Protein AF-Q9SSE6-F1 (afdb_monomer_lite)

Sequence (155 aa):
MNELLDLITRGSSTLPTIIAPFFVAASKLKFNNRSLEANNRKASLHYVQVATETETSRLFASRIEKPPLSMQIHYEPLSCLLHLARVKRLPTAILIGQRSNSLTHKALDEELQVIHETGELVASWTGLSFSRDRIKWSASKTSKEEESPWRALYG

InterPro domains:
  IPR057216 Domain of unknown function DUF7894 [PF25428] (1-155)
  IPR057216 Domain of unknown function DUF7894 [PTHR37221] (1-155)

Structure (mmCIF, N/CA/C/O backbone):
data_AF-Q9SSE6-F1
#
_entry.id   AF-Q9SSE6-F1
#
loop_
_atom_site.group_PDB
_atom_site.id
_atom_site.type_symbol
_atom_site.label_atom_id
_atom_site.label_alt_id
_atom_site.label_comp_id
_atom_site.label_asym_id
_atom_site.label_entity_id
_atom_site.label_seq_id
_atom_site.pdbx_PDB_ins_code
_atom_site.Cartn_x
_atom_site.Cartn_y
_atom_site.Cartn_z
_atom_site.occupancy
_atom_site.B_iso_or_equiv
_atom_site.auth_seq_id
_atom_site.auth_comp_id
_atom_site.auth_asym_id
_atom_site.auth_atom_id
_atom_site.pdbx_PDB_model_num
ATOM 1 N N . MET A 1 1 ? -11.039 -26.524 15.777 1.00 44.34 1 MET A N 1
ATOM 2 C CA . MET A 1 1 ? -11.225 -25.486 14.743 1.00 44.34 1 MET A CA 1
ATOM 3 C C . MET A 1 1 ? -11.178 -24.134 15.449 1.00 44.34 1 MET A C 1
ATOM 5 O O . MET A 1 1 ? -12.160 -23.712 16.028 1.00 44.34 1 MET A O 1
ATOM 9 N N . ASN A 1 2 ? -9.956 -23.603 15.515 1.00 47.62 2 ASN A N 1
ATOM 10 C CA . ASN A 1 2 ? -9.430 -22.302 15.948 1.00 47.62 2 ASN A CA 1
ATOM 11 C C . ASN A 1 2 ? -10.357 -21.301 16.666 1.00 47.62 2 ASN A C 1
ATOM 13 O O . ASN A 1 2 ? -11.028 -20.499 16.023 1.00 47.62 2 ASN A O 1
ATOM 17 N N . GLU A 1 3 ? -10.200 -21.200 17.986 1.00 55.59 3 GLU A N 1
ATOM 18 C CA . GLU A 1 3 ? -10.603 -20.037 18.802 1.00 55.59 3 GLU A CA 1
ATOM 19 C C . GLU A 1 3 ? -10.076 -18.709 18.226 1.00 55.59 3 GLU A C 1
ATOM 21 O O . GLU A 1 3 ? -10.701 -17.665 18.359 1.00 55.59 3 GLU A O 1
ATOM 26 N N . LEU A 1 4 ? -8.949 -18.766 17.509 1.00 57.28 4 LEU A N 1
ATOM 27 C CA . LEU A 1 4 ? -8.345 -17.646 16.790 1.00 57.28 4 LEU A CA 1
ATOM 28 C C . LEU A 1 4 ? -9.184 -17.205 15.573 1.00 57.28 4 LEU A C 1
ATOM 30 O O . LEU A 1 4 ? -9.334 -16.011 15.339 1.00 57.28 4 LEU A O 1
ATOM 34 N N . LEU A 1 5 ? -9.780 -18.150 14.829 1.00 56.03 5 LEU A N 1
ATOM 35 C CA . LEU A 1 5 ? -10.736 -17.823 13.760 1.00 56.03 5 LEU A CA 1
ATOM 36 C C . LEU A 1 5 ? -12.014 -17.234 14.356 1.00 56.03 5 LEU A C 1
ATOM 38 O O . LEU A 1 5 ? -12.519 -16.247 13.835 1.00 56.03 5 LEU A O 1
ATOM 42 N N . ASP A 1 6 ? -12.480 -17.800 15.468 1.00 60.12 6 ASP A N 1
ATOM 43 C CA . ASP A 1 6 ? -13.687 -17.356 16.162 1.00 60.12 6 ASP A CA 1
ATOM 44 C C . ASP A 1 6 ? -13.527 -15.931 16.732 1.00 60.12 6 ASP A C 1
ATOM 46 O O . ASP A 1 6 ? -14.416 -15.090 16.596 1.00 60.12 6 ASP A O 1
ATOM 50 N N . LEU A 1 7 ? -12.345 -15.607 17.268 1.00 59.06 7 LEU A N 1
ATOM 51 C CA . LEU A 1 7 ? -11.977 -14.267 17.732 1.00 59.06 7 LEU A CA 1
ATOM 52 C C . LEU A 1 7 ? -11.930 -13.244 16.584 1.00 59.06 7 LEU A C 1
ATOM 54 O O . LEU A 1 7 ? -12.407 -12.122 16.752 1.00 59.06 7 LEU A O 1
ATOM 58 N N . ILE A 1 8 ? -11.415 -13.635 15.411 1.00 58.47 8 ILE A N 1
ATOM 59 C CA . ILE A 1 8 ? -11.419 -12.792 14.202 1.00 58.47 8 ILE A CA 1
ATOM 60 C C . ILE A 1 8 ? -12.853 -12.568 13.698 1.00 58.47 8 ILE A C 1
ATOM 62 O O . ILE A 1 8 ? -13.172 -11.477 13.232 1.00 58.47 8 ILE A O 1
ATOM 66 N N . THR A 1 9 ? -13.739 -13.561 13.813 1.00 58.44 9 THR A N 1
ATOM 67 C CA . THR A 1 9 ? -15.129 -13.453 13.338 1.00 58.44 9 THR A CA 1
ATOM 68 C C . THR A 1 9 ? -16.088 -12.773 14.316 1.00 58.44 9 THR A C 1
ATOM 70 O O . THR A 1 9 ? -17.111 -12.251 13.881 1.00 58.44 9 THR A O 1
ATOM 73 N N . ARG A 1 10 ? -15.793 -12.753 15.624 1.00 53.19 10 ARG A N 1
ATOM 74 C CA . ARG A 1 10 ? -16.665 -12.151 16.655 1.00 53.19 10 ARG A CA 1
ATOM 75 C C . ARG A 1 10 ? -16.446 -10.644 16.855 1.00 53.19 10 ARG A C 1
ATOM 77 O O . ARG A 1 10 ? -17.300 -9.977 17.437 1.00 53.19 10 ARG A O 1
ATOM 84 N N . GLY A 1 11 ? -15.333 -10.090 16.374 1.00 52.22 11 GLY A N 1
ATOM 85 C CA . GLY A 1 11 ? -14.977 -8.676 16.523 1.00 52.22 11 GLY A CA 1
ATOM 86 C C . GLY A 1 11 ? -15.625 -7.757 15.481 1.00 52.22 11 GLY A C 1
ATOM 87 O O . GLY A 1 11 ? -14.976 -7.360 14.521 1.00 52.22 11 GLY A O 1
ATOM 88 N N . SER A 1 12 ? -16.874 -7.349 15.722 1.00 52.19 12 SER A N 1
ATOM 89 C CA . SER A 1 12 ? -17.667 -6.381 14.936 1.00 52.19 12 SER A CA 1
ATOM 90 C C . SER A 1 12 ? -18.180 -6.868 13.569 1.00 52.19 12 SER A C 1
ATOM 92 O O . SER A 1 12 ? -17.455 -7.386 12.729 1.00 52.19 12 SER A O 1
ATOM 94 N N . SER A 1 13 ? -19.470 -6.625 13.320 1.00 52.44 13 SER A N 1
ATOM 95 C CA . SER A 1 13 ? -20.194 -6.926 12.072 1.00 52.44 13 SER A CA 1
ATOM 96 C C . SER A 1 13 ? -19.712 -6.118 10.848 1.00 52.44 13 SER A C 1
ATOM 98 O O . SER A 1 13 ? -20.322 -6.186 9.778 1.00 52.44 13 SER A O 1
ATOM 100 N N . THR A 1 14 ? -18.658 -5.314 10.986 1.00 65.88 14 THR A N 1
ATOM 101 C CA . THR A 1 14 ? -18.133 -4.442 9.935 1.00 65.88 14 THR A CA 1
ATOM 102 C C . THR A 1 14 ? -16.859 -5.038 9.355 1.00 65.88 14 THR A C 1
ATOM 104 O O . THR A 1 14 ? -15.872 -5.206 10.065 1.00 65.88 14 THR A O 1
ATOM 107 N N . LEU A 1 15 ? -16.877 -5.343 8.053 1.00 69.31 15 LEU A N 1
ATOM 108 C CA . LEU A 1 15 ? -15.696 -5.804 7.320 1.00 69.31 15 LEU A CA 1
ATOM 109 C C . LEU A 1 15 ? -14.520 -4.834 7.554 1.00 69.31 15 LEU A C 1
ATOM 111 O O . LEU A 1 15 ? -14.686 -3.631 7.320 1.00 69.31 15 LEU A O 1
ATOM 115 N N . PRO A 1 16 ? -13.343 -5.320 7.990 1.00 76.12 16 PRO A N 1
ATOM 116 C CA . PRO A 1 16 ? -12.190 -4.457 8.205 1.00 76.12 16 PRO A CA 1
ATOM 117 C C . PRO A 1 16 ? -11.758 -3.813 6.883 1.00 76.12 16 PRO A C 1
ATOM 119 O O . PRO A 1 16 ? -11.804 -4.444 5.825 1.00 76.12 16 PRO A O 1
ATOM 122 N N . THR A 1 17 ? -11.328 -2.548 6.939 1.00 81.88 17 THR A N 1
ATOM 123 C CA . THR A 1 17 ? -10.748 -1.882 5.765 1.00 81.88 17 THR A CA 1
ATOM 124 C C . THR A 1 17 ? -9.293 -2.296 5.610 1.00 81.88 17 THR A C 1
ATOM 126 O O . THR A 1 17 ? -8.487 -2.090 6.514 1.00 81.88 17 THR A O 1
ATOM 129 N N . ILE A 1 18 ? -8.942 -2.838 4.450 1.00 86.25 18 ILE A N 1
ATOM 130 C CA . ILE A 1 18 ? -7.559 -3.146 4.097 1.00 86.25 18 ILE A CA 1
ATOM 131 C C . ILE A 1 18 ? -6.865 -1.846 3.696 1.00 86.25 18 ILE A C 1
ATOM 133 O O . ILE A 1 18 ? -7.313 -1.168 2.774 1.00 86.25 18 ILE A O 1
ATOM 137 N N . ILE A 1 19 ? -5.759 -1.514 4.359 1.00 85.94 19 ILE A N 1
ATOM 138 C CA . ILE A 1 19 ? -4.873 -0.412 3.970 1.00 85.94 19 ILE A CA 1
ATOM 139 C C . ILE A 1 19 ? -3.616 -1.033 3.366 1.00 85.94 19 ILE A C 1
ATOM 141 O O . ILE A 1 19 ? -2.889 -1.742 4.058 1.00 85.94 19 ILE A O 1
ATOM 145 N N . ALA A 1 20 ? -3.369 -0.792 2.080 1.00 88.31 20 ALA A N 1
ATOM 146 C CA . ALA A 1 20 ? -2.278 -1.429 1.349 1.00 88.31 20 ALA A CA 1
ATOM 147 C C . ALA A 1 20 ? -1.371 -0.385 0.674 1.00 88.31 20 ALA A C 1
ATOM 149 O O . ALA A 1 20 ? -1.715 0.128 -0.397 1.00 88.31 20 ALA A O 1
ATOM 150 N N . PRO A 1 21 ? -0.224 -0.043 1.287 1.00 89.62 21 PRO A N 1
ATOM 151 C CA . PRO A 1 21 ? 0.784 0.787 0.651 1.00 89.62 21 PRO A CA 1
ATOM 152 C C . PRO A 1 21 ? 1.603 -0.017 -0.361 1.00 89.62 21 PRO A C 1
ATOM 154 O O . PRO A 1 21 ? 2.097 -1.104 -0.073 1.00 89.62 21 PRO A O 1
ATOM 157 N N . PHE A 1 22 ? 1.767 0.548 -1.551 1.00 89.00 22 PHE A N 1
ATOM 158 C CA . PHE A 1 22 ? 2.575 0.019 -2.636 1.00 89.00 22 PHE A CA 1
ATOM 159 C C . PHE A 1 22 ? 3.576 1.063 -3.087 1.00 89.00 22 PHE A C 1
ATOM 161 O O . PHE A 1 22 ? 3.225 2.217 -3.329 1.00 89.00 22 PHE A O 1
ATOM 168 N N . PHE A 1 23 ? 4.812 0.619 -3.273 1.00 87.31 23 PHE A N 1
ATOM 169 C CA . PHE A 1 23 ? 5.860 1.423 -3.869 1.00 87.31 23 PHE A CA 1
ATOM 170 C C . PHE A 1 23 ? 6.194 0.861 -5.247 1.00 87.31 23 PHE A C 1
ATOM 172 O O . PHE A 1 23 ? 6.639 -0.280 -5.374 1.00 87.31 23 PHE A O 1
ATOM 179 N N . VAL A 1 24 ? 5.889 1.622 -6.296 1.00 85.44 24 VAL A N 1
ATOM 180 C CA . VAL A 1 24 ? 5.844 1.110 -7.670 1.00 85.44 24 VAL A CA 1
ATOM 181 C C . VAL A 1 24 ? 6.638 2.018 -8.597 1.00 85.44 24 VAL A C 1
ATOM 183 O O . VAL A 1 24 ? 6.501 3.236 -8.558 1.00 85.44 24 VAL A O 1
ATOM 186 N N . ALA A 1 25 ? 7.446 1.428 -9.479 1.00 84.44 25 ALA A N 1
ATOM 187 C CA . ALA A 1 25 ? 8.148 2.175 -10.521 1.00 84.44 25 ALA A CA 1
ATOM 188 C C . ALA A 1 25 ? 7.162 2.936 -11.418 1.00 84.44 25 ALA A C 1
ATOM 190 O O . ALA A 1 25 ? 6.179 2.358 -11.887 1.00 84.44 25 ALA A O 1
ATOM 191 N N . ALA A 1 26 ? 7.455 4.202 -11.721 1.00 81.44 26 ALA A N 1
ATOM 192 C CA . ALA A 1 26 ? 6.600 5.039 -12.564 1.00 81.44 26 ALA A CA 1
ATOM 193 C C . ALA A 1 26 ? 6.302 4.392 -13.933 1.00 81.44 26 ALA A C 1
ATOM 195 O O . ALA A 1 26 ? 5.193 4.496 -14.440 1.00 81.44 26 ALA A O 1
ATOM 196 N N . SER A 1 27 ? 7.244 3.621 -14.493 1.00 81.75 27 SER A N 1
ATOM 197 C CA . SER A 1 27 ? 7.049 2.871 -15.752 1.00 81.75 27 SER A CA 1
ATOM 198 C C . SER A 1 27 ? 5.919 1.833 -15.713 1.00 81.75 27 SER A C 1
ATOM 200 O O . SER A 1 27 ? 5.396 1.441 -16.757 1.00 81.75 27 SER A O 1
ATOM 202 N N . LYS A 1 28 ? 5.539 1.365 -14.522 1.00 85.19 28 LYS A N 1
ATOM 203 C CA . LYS A 1 28 ? 4.483 0.368 -14.315 1.00 85.19 28 LYS A CA 1
ATOM 204 C C . LYS A 1 28 ? 3.109 1.011 -14.117 1.00 85.19 28 LYS A C 1
ATOM 206 O O . LYS A 1 28 ? 2.122 0.289 -14.014 1.00 85.19 28 LYS A O 1
ATOM 211 N N . LEU A 1 29 ? 3.030 2.339 -14.075 1.00 81.00 29 LEU A N 1
ATOM 212 C CA . LEU A 1 29 ? 1.800 3.099 -13.884 1.00 81.00 29 LEU A CA 1
ATOM 213 C C . LEU A 1 29 ? 1.638 4.044 -15.074 1.00 81.00 29 LEU A C 1
ATOM 215 O O . LEU A 1 29 ? 2.342 5.043 -15.185 1.00 81.00 29 LEU A O 1
ATOM 219 N N . LYS A 1 30 ? 0.725 3.728 -15.993 1.00 78.44 30 LYS A N 1
ATOM 220 C CA . LYS A 1 30 ? 0.429 4.617 -17.119 1.00 78.44 30 LYS A CA 1
ATOM 221 C C . LYS A 1 30 ? -0.763 5.488 -16.773 1.00 78.44 30 LYS A C 1
ATOM 223 O O . LYS A 1 30 ? -1.886 4.998 -16.665 1.00 78.44 30 LYS A O 1
ATOM 228 N N . PHE A 1 31 ? -0.522 6.786 -16.648 1.00 71.00 31 PHE A N 1
ATOM 229 C CA . PHE A 1 31 ? -1.584 7.779 -16.596 1.00 71.00 31 PHE A CA 1
ATOM 230 C C . PHE A 1 31 ? -1.854 8.282 -18.003 1.00 71.00 31 PHE A C 1
ATOM 232 O O . PHE A 1 31 ? -0.966 8.809 -18.669 1.00 71.00 31 PHE A O 1
ATOM 239 N N . ASN A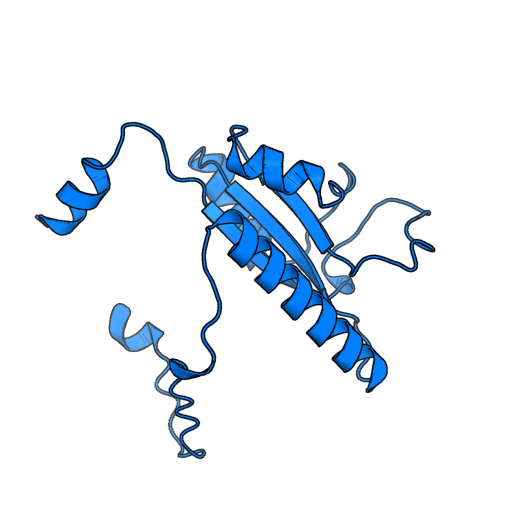 1 32 ? -3.088 8.123 -18.466 1.00 54.25 32 ASN A N 1
ATOM 240 C CA . ASN A 1 32 ? -3.491 8.619 -19.769 1.00 54.25 32 ASN A CA 1
ATOM 241 C C . ASN A 1 32 ? -3.900 10.091 -19.626 1.00 54.25 32 ASN A C 1
ATOM 243 O O . ASN A 1 32 ? -5.077 10.393 -19.750 1.00 54.25 32 ASN A O 1
ATOM 247 N N . ASN A 1 33 ? -2.969 10.978 -19.250 1.00 49.25 33 ASN A N 1
ATOM 248 C CA . ASN A 1 33 ? -3.206 12.422 -19.168 1.00 49.25 33 ASN A CA 1
ATOM 249 C C . ASN A 1 33 ? -1.912 13.219 -19.373 1.00 49.25 33 ASN A C 1
ATOM 251 O O . ASN A 1 33 ? -0.915 13.041 -18.680 1.00 49.25 33 ASN A O 1
ATOM 255 N N . ARG A 1 34 ? -1.984 14.160 -20.313 1.00 43.19 34 ARG A N 1
ATOM 256 C CA . ARG A 1 34 ? -0.925 15.046 -20.820 1.00 43.19 34 ARG A CA 1
ATOM 257 C C . ARG A 1 34 ? -0.483 16.147 -19.827 1.00 43.19 34 ARG A C 1
ATOM 259 O O . ARG A 1 34 ? 0.028 17.163 -20.274 1.00 43.19 34 ARG A O 1
ATOM 266 N N . SER A 1 35 ? -0.745 16.006 -18.521 1.00 43.16 35 SER A N 1
ATOM 267 C CA . SER A 1 35 ? -0.754 17.144 -17.575 1.00 43.16 35 SER A CA 1
ATOM 268 C C . SER A 1 35 ? -0.272 16.843 -16.143 1.00 43.16 35 SER A C 1
ATOM 270 O O . SER A 1 35 ? -0.591 17.599 -15.232 1.00 43.16 35 SER A O 1
ATOM 272 N N . LEU A 1 36 ? 0.488 15.772 -15.901 1.00 45.50 36 LEU A N 1
ATOM 273 C CA . LEU A 1 36 ? 1.112 15.541 -14.581 1.00 45.50 36 LEU A CA 1
ATOM 274 C C . LEU A 1 36 ? 2.568 16.031 -14.524 1.00 45.50 36 LEU A C 1
ATOM 276 O O . LEU A 1 36 ? 3.355 15.572 -13.702 1.00 45.50 36 LEU A O 1
ATOM 280 N N . GLU A 1 37 ? 2.926 16.983 -15.385 1.00 42.56 37 GLU A N 1
ATOM 281 C CA . GLU A 1 37 ? 4.076 17.841 -15.123 1.00 42.56 37 GLU A CA 1
ATOM 282 C C . GLU A 1 37 ? 3.598 19.057 -14.324 1.00 42.56 37 GLU A C 1
ATOM 284 O O . GLU A 1 37 ? 2.617 19.697 -14.690 1.00 42.56 37 GLU A O 1
ATOM 289 N N . ALA A 1 38 ? 4.317 19.362 -13.244 1.00 38.47 38 ALA A N 1
ATOM 290 C CA . ALA A 1 38 ? 4.118 20.496 -12.340 1.00 38.47 38 ALA A CA 1
ATOM 291 C C . ALA A 1 38 ? 3.021 20.355 -11.264 1.00 38.47 38 ALA A C 1
ATOM 293 O O . ALA A 1 38 ? 2.070 21.128 -11.206 1.00 38.47 38 ALA A O 1
ATOM 294 N N . ASN A 1 39 ? 3.262 19.505 -10.261 1.00 36.81 39 ASN A N 1
ATOM 295 C CA . ASN A 1 39 ? 2.965 19.938 -8.894 1.00 36.81 39 ASN A CA 1
ATOM 296 C C . ASN A 1 39 ? 4.152 19.645 -7.971 1.00 36.81 39 ASN A C 1
ATOM 298 O O . ASN A 1 39 ? 4.304 18.573 -7.399 1.00 36.81 39 ASN A O 1
ATOM 302 N N . ASN A 1 40 ? 5.033 20.636 -7.880 1.00 40.94 40 ASN A N 1
ATOM 303 C CA . ASN A 1 40 ? 6.369 20.592 -7.287 1.00 40.94 40 ASN A CA 1
ATOM 304 C C . ASN A 1 40 ? 6.370 20.544 -5.739 1.00 40.94 40 ASN A C 1
ATOM 306 O O . ASN A 1 40 ? 7.247 21.136 -5.113 1.00 40.94 40 ASN A O 1
ATOM 310 N N . ARG A 1 41 ? 5.337 19.975 -5.093 1.00 45.03 41 ARG A N 1
ATOM 311 C CA . ARG A 1 41 ? 5.140 20.123 -3.633 1.00 45.03 41 ARG A CA 1
ATOM 312 C C . ARG A 1 41 ? 4.588 18.923 -2.864 1.00 45.03 41 ARG A C 1
ATOM 314 O O . ARG A 1 41 ? 4.568 18.996 -1.641 1.00 45.03 41 ARG A O 1
ATOM 321 N N . LYS A 1 42 ? 4.156 17.842 -3.510 1.00 52.69 42 LYS A N 1
ATOM 322 C CA . LYS A 1 42 ? 3.755 16.611 -2.809 1.00 52.69 42 LYS A CA 1
ATOM 323 C C . LYS A 1 42 ? 4.492 15.444 -3.439 1.00 52.69 42 LYS A C 1
ATOM 325 O O . LYS A 1 42 ? 4.589 15.402 -4.666 1.00 52.69 42 LYS A O 1
ATOM 330 N N . ALA A 1 43 ? 5.034 14.539 -2.624 1.00 56.97 43 ALA A N 1
ATOM 331 C CA . ALA A 1 43 ? 5.620 13.313 -3.141 1.00 56.97 43 ALA A CA 1
ATOM 332 C C . ALA A 1 43 ? 4.610 12.623 -4.068 1.00 56.97 43 ALA A C 1
ATOM 334 O O . ALA A 1 43 ? 3.400 12.780 -3.890 1.00 56.97 43 ALA A O 1
ATOM 335 N N . SER A 1 44 ? 5.097 11.905 -5.084 1.00 74.62 44 SER A N 1
ATOM 336 C CA . SER A 1 44 ? 4.246 11.280 -6.102 1.00 74.62 44 SER A CA 1
ATOM 337 C C . SER A 1 44 ? 3.436 10.118 -5.511 1.00 74.62 44 SER A C 1
ATOM 339 O O . SER A 1 44 ? 3.754 8.940 -5.677 1.00 74.62 44 SER A O 1
ATOM 341 N N . LEU A 1 45 ? 2.403 10.467 -4.751 1.00 77.25 45 LEU A N 1
ATOM 342 C CA . LEU A 1 45 ? 1.567 9.581 -3.967 1.00 77.25 45 LEU A CA 1
ATOM 343 C C . LEU A 1 45 ? 0.139 9.674 -4.490 1.00 77.25 45 LEU A C 1
ATOM 345 O O . LEU A 1 45 ? -0.451 10.750 -4.555 1.00 77.25 45 LEU A O 1
ATOM 349 N N . HIS A 1 46 ? -0.416 8.524 -4.844 1.00 80.38 46 HIS A N 1
ATOM 350 C CA . HIS A 1 46 ? -1.753 8.404 -5.409 1.00 80.38 46 HIS A CA 1
ATOM 351 C C . HIS A 1 46 ? -2.619 7.512 -4.527 1.00 80.38 46 HIS A C 1
ATOM 353 O O . HIS A 1 46 ? -2.118 6.594 -3.873 1.00 80.38 46 HIS A O 1
ATOM 359 N N . TYR A 1 47 ? -3.929 7.754 -4.537 1.00 81.06 47 TYR A N 1
ATOM 360 C CA . TYR A 1 47 ? -4.873 7.018 -3.701 1.00 81.06 47 TYR A CA 1
ATOM 361 C C . TYR A 1 47 ? -5.949 6.284 -4.506 1.00 81.06 47 TYR A C 1
ATOM 363 O O . TYR A 1 47 ? -6.818 6.911 -5.104 1.00 81.06 47 TYR A O 1
ATOM 371 N N . VAL A 1 48 ? -5.958 4.950 -4.470 1.00 81.00 48 VAL A N 1
ATOM 372 C CA . VAL A 1 48 ? -7.017 4.138 -5.090 1.00 81.00 48 VAL A CA 1
ATOM 373 C C . VAL A 1 48 ? -7.915 3.549 -4.015 1.00 81.00 48 VAL A C 1
ATOM 375 O O . VAL A 1 48 ? -7.458 2.853 -3.113 1.00 81.00 48 VAL A O 1
ATOM 378 N N . GLN A 1 49 ? -9.216 3.763 -4.163 1.00 80.19 49 GLN A N 1
ATOM 379 C CA . GLN A 1 49 ? -10.223 3.133 -3.324 1.00 80.19 49 GLN A CA 1
ATOM 380 C C . GLN A 1 49 ? -10.962 2.044 -4.099 1.00 80.19 49 GLN A C 1
ATOM 382 O O . GLN A 1 49 ? -11.328 2.232 -5.262 1.00 80.19 49 GLN A O 1
ATOM 387 N N . VAL A 1 50 ? -11.207 0.912 -3.445 1.00 79.06 50 VAL A N 1
ATOM 388 C CA . VAL A 1 50 ? -11.982 -0.203 -3.991 1.00 79.06 50 VAL A CA 1
ATOM 389 C C . VAL A 1 50 ? -13.113 -0.588 -3.044 1.00 79.06 50 VAL A C 1
ATOM 391 O O . VAL A 1 50 ? -12.927 -0.643 -1.829 1.00 79.06 50 VAL A O 1
ATOM 394 N N . ALA A 1 51 ? -14.259 -0.919 -3.648 1.00 75.50 51 ALA A N 1
ATOM 395 C CA . ALA A 1 51 ? -15.501 -1.308 -2.989 1.00 75.50 51 ALA A CA 1
ATOM 396 C C . ALA A 1 51 ? -16.127 -0.158 -2.179 1.00 75.50 51 ALA A C 1
ATOM 398 O O . ALA A 1 51 ? -16.255 0.955 -2.690 1.00 75.50 51 ALA A O 1
ATOM 399 N N . THR A 1 52 ? -16.596 -0.447 -0.968 1.00 72.56 52 THR A N 1
ATOM 400 C CA . THR A 1 52 ? -17.401 0.474 -0.166 1.00 72.56 52 THR A CA 1
ATOM 401 C C . THR A 1 52 ? -16.540 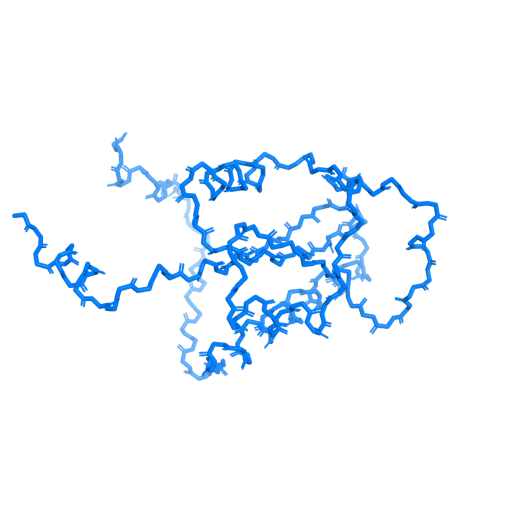1.559 0.465 1.00 72.56 52 THR A C 1
ATOM 403 O O . THR A 1 52 ? -15.459 1.288 0.986 1.00 72.56 52 THR A O 1
ATOM 406 N N . GLU A 1 53 ? -17.040 2.791 0.440 1.00 68.75 53 GLU A N 1
ATOM 407 C CA . GLU A 1 53 ? -16.422 3.908 1.139 1.00 68.75 53 GLU A CA 1
ATOM 408 C C . GLU A 1 53 ? -16.643 3.812 2.645 1.00 68.75 53 GLU A C 1
ATOM 410 O O . GLU A 1 53 ? -17.770 3.798 3.137 1.00 68.75 53 GLU A O 1
ATOM 415 N N . THR A 1 54 ? -15.537 3.738 3.369 1.00 72.31 54 THR A N 1
ATOM 416 C CA . THR A 1 54 ? -15.461 3.727 4.822 1.00 72.31 54 THR A CA 1
ATOM 417 C C . THR A 1 54 ? -14.975 5.084 5.328 1.00 72.31 54 THR A C 1
ATOM 419 O O . THR A 1 54 ? -14.481 5.928 4.576 1.00 72.31 54 THR A O 1
ATOM 422 N N . GLU A 1 55 ? -15.125 5.336 6.628 1.00 70.50 55 GLU A N 1
ATOM 423 C CA . GLU A 1 55 ? -14.571 6.546 7.252 1.00 70.50 55 GLU A CA 1
ATOM 424 C C . GLU A 1 55 ? -13.066 6.663 7.018 1.00 70.50 55 GLU A C 1
ATOM 426 O O . GLU A 1 55 ? -12.569 7.741 6.693 1.00 70.50 55 GLU A O 1
ATOM 431 N N . THR A 1 56 ? -12.359 5.533 7.078 1.00 68.06 56 THR A N 1
ATOM 432 C CA . THR A 1 56 ? -10.936 5.465 6.765 1.00 68.06 56 THR A CA 1
ATOM 433 C C . THR A 1 56 ? -10.682 5.848 5.310 1.00 68.06 56 THR A C 1
ATOM 435 O O . THR A 1 56 ? -9.902 6.759 5.072 1.00 68.06 56 THR A O 1
ATOM 438 N N . SER A 1 57 ? -11.385 5.294 4.316 1.00 69.19 57 SER A N 1
ATOM 439 C CA . SER A 1 57 ? -11.154 5.690 2.916 1.00 69.19 57 SER A CA 1
ATOM 440 C C . SER A 1 57 ? -11.437 7.175 2.634 1.00 69.19 57 SER A C 1
ATOM 442 O O . SER A 1 57 ? -10.716 7.792 1.849 1.00 69.19 57 SER A O 1
ATOM 444 N N . ARG A 1 58 ? -12.423 7.784 3.313 1.00 73.31 58 ARG A N 1
ATOM 445 C CA . ARG A 1 58 ? -12.699 9.233 3.215 1.00 73.31 58 ARG A CA 1
ATOM 446 C C . ARG A 1 58 ? -11.543 10.084 3.726 1.00 73.31 58 ARG A C 1
ATOM 448 O O . ARG A 1 58 ? -11.171 11.068 3.085 1.00 73.31 58 ARG A O 1
ATOM 455 N N . LEU A 1 59 ? -10.956 9.698 4.859 1.00 73.56 59 LEU A N 1
ATOM 456 C CA . LEU A 1 59 ? -9.793 10.390 5.415 1.00 73.56 59 LEU A CA 1
ATOM 457 C C . LEU A 1 59 ? -8.612 10.342 4.440 1.00 73.56 59 LEU A C 1
ATOM 459 O O . LEU A 1 59 ? -7.957 11.365 4.231 1.00 73.56 59 LEU A O 1
ATOM 463 N N . PHE A 1 60 ? -8.406 9.202 3.777 1.00 70.06 60 PHE A N 1
ATOM 464 C CA . PHE A 1 60 ? -7.344 9.038 2.787 1.00 70.06 60 PHE A CA 1
ATOM 465 C C . PHE A 1 60 ? -7.574 9.901 1.543 1.00 70.06 60 PHE A C 1
ATOM 467 O O . PHE A 1 60 ? -6.683 10.647 1.129 1.00 70.06 60 PHE A O 1
ATOM 474 N N . ALA A 1 61 ? -8.795 9.878 1.008 1.00 70.19 61 ALA A N 1
ATOM 475 C CA . ALA A 1 61 ? -9.194 10.674 -0.149 1.00 70.19 61 ALA A CA 1
ATOM 476 C C . ALA A 1 61 ? -9.081 12.194 0.072 1.00 70.19 61 ALA A C 1
ATOM 478 O O . ALA A 1 61 ? -8.953 12.937 -0.895 1.00 70.19 61 ALA A O 1
ATOM 479 N N . SER A 1 62 ? -9.135 12.670 1.322 1.00 73.75 62 SER A N 1
ATOM 480 C CA . SER A 1 62 ? -9.041 14.104 1.635 1.00 73.75 62 SER A CA 1
ATOM 481 C C . SER A 1 62 ? -7.617 14.670 1.553 1.00 73.75 62 SER A C 1
ATOM 483 O O . SER A 1 62 ? -7.443 15.867 1.327 1.00 73.75 62 SER A O 1
ATOM 485 N N . ARG A 1 63 ? -6.588 13.832 1.750 1.00 70.81 63 ARG A N 1
ATOM 486 C CA . ARG A 1 63 ? -5.184 14.283 1.826 1.00 70.81 63 ARG A CA 1
ATOM 487 C C . ARG A 1 63 ? -4.389 14.020 0.550 1.00 70.81 63 ARG A C 1
ATOM 489 O O . ARG A 1 63 ? -3.403 14.723 0.299 1.00 70.81 63 ARG A O 1
ATOM 496 N N . ILE A 1 64 ? -4.824 13.041 -0.241 1.00 72.25 64 ILE A N 1
ATOM 497 C CA . ILE A 1 64 ? -4.104 12.507 -1.397 1.00 72.25 64 ILE A CA 1
ATOM 498 C C . ILE A 1 64 ? -4.984 12.606 -2.636 1.00 72.25 64 ILE A C 1
ATOM 500 O O . ILE A 1 64 ? -6.187 12.357 -2.585 1.00 72.25 64 ILE A O 1
ATOM 504 N N . GLU A 1 65 ? -4.368 12.954 -3.758 1.00 68.06 65 GLU A N 1
ATOM 505 C CA . GLU A 1 65 ? -5.064 13.044 -5.031 1.00 68.06 65 GLU A CA 1
ATOM 506 C C . GLU A 1 65 ? -5.555 11.659 -5.485 1.00 68.06 65 GLU A C 1
ATOM 508 O O . GLU A 1 65 ? -4.814 10.665 -5.485 1.00 68.06 65 GLU A O 1
ATOM 513 N N . LYS A 1 66 ? -6.835 11.585 -5.869 1.00 68.31 66 LYS A N 1
ATOM 514 C CA . LYS A 1 66 ? -7.376 10.397 -6.533 1.00 68.31 66 LYS A CA 1
ATOM 515 C C . LYS A 1 66 ? -6.752 10.318 -7.928 1.00 68.31 66 LYS A C 1
ATOM 517 O O . LYS A 1 66 ? -6.779 11.313 -8.650 1.00 68.31 66 LYS A O 1
ATOM 522 N N . PRO A 1 67 ? -6.219 9.161 -8.341 1.00 67.50 67 PRO A N 1
ATOM 523 C CA . PRO A 1 67 ? -5.635 9.031 -9.652 1.00 67.50 67 PRO A CA 1
ATOM 524 C C . PRO A 1 67 ? -6.712 9.188 -10.731 1.00 67.50 67 PRO A C 1
ATOM 526 O O . PRO A 1 67 ? -7.893 8.908 -10.489 1.00 67.50 67 PRO A O 1
ATOM 529 N N . PRO A 1 68 ? -6.306 9.582 -11.948 1.00 68.12 68 PRO A N 1
ATOM 530 C CA . PRO A 1 68 ? -7.198 9.632 -13.093 1.00 68.12 68 PRO A CA 1
ATOM 531 C C . PRO A 1 68 ? -7.923 8.298 -13.306 1.00 68.12 68 PRO A C 1
ATOM 533 O O . PRO A 1 68 ? -7.317 7.231 -13.213 1.00 68.12 68 PRO A O 1
ATOM 536 N N . LEU A 1 69 ? -9.200 8.356 -13.694 1.00 63.97 69 LEU A N 1
ATOM 537 C CA . LEU A 1 69 ? -10.015 7.169 -14.004 1.00 63.97 69 LEU A CA 1
ATOM 538 C C . LEU A 1 69 ? -9.421 6.299 -15.133 1.00 63.97 69 LEU A C 1
ATOM 540 O O . LEU A 1 69 ? -9.754 5.123 -15.246 1.00 63.97 69 LEU A O 1
ATOM 544 N N . SER A 1 70 ? -8.531 6.863 -15.955 1.00 69.50 70 SER A N 1
ATOM 545 C CA . SER A 1 70 ? -7.834 6.204 -17.066 1.00 69.50 70 SER A CA 1
ATOM 546 C C . SER A 1 70 ? -6.482 5.576 -16.686 1.00 69.50 70 SER A C 1
ATOM 548 O O . SER A 1 70 ? -5.718 5.187 -17.573 1.00 69.50 70 SER A O 1
ATOM 550 N N . MET A 1 71 ? -6.154 5.489 -15.393 1.00 73.62 71 MET A N 1
ATOM 551 C CA . MET A 1 71 ? -4.905 4.900 -14.907 1.00 73.62 71 MET A CA 1
ATOM 552 C C . MET A 1 71 ? -4.830 3.398 -15.225 1.00 73.62 71 MET A C 1
ATOM 554 O O . MET A 1 71 ? -5.658 2.607 -14.774 1.00 73.62 71 MET A O 1
ATOM 558 N N . GLN A 1 72 ? -3.792 2.991 -15.956 1.00 81.62 72 GLN A N 1
ATOM 559 C CA . GLN A 1 72 ? -3.480 1.586 -16.214 1.00 81.62 72 GLN A CA 1
ATOM 560 C C . GLN A 1 72 ? -2.337 1.130 -15.307 1.00 81.62 72 GLN A C 1
ATOM 562 O O . GLN A 1 72 ? -1.260 1.731 -15.275 1.00 81.62 72 GLN A O 1
ATOM 567 N N . ILE A 1 73 ? -2.574 0.039 -14.581 1.00 84.19 73 ILE A N 1
ATOM 568 C CA . ILE A 1 73 ? -1.601 -0.572 -13.676 1.00 84.19 73 ILE A CA 1
ATOM 569 C C . ILE A 1 73 ? -0.985 -1.773 -14.392 1.00 84.19 73 ILE A C 1
ATOM 571 O O . ILE A 1 73 ? -1.642 -2.782 -14.618 1.00 84.19 73 ILE A O 1
ATOM 575 N N . HIS A 1 74 ? 0.295 -1.672 -14.734 1.00 87.88 74 HIS A N 1
ATOM 576 C CA . HIS A 1 74 ? 1.105 -2.753 -15.298 1.00 87.88 74 HIS A CA 1
ATOM 577 C C . HIS A 1 74 ? 2.004 -3.383 -14.229 1.00 87.88 74 HIS A C 1
ATOM 579 O O . HIS A 1 74 ? 3.175 -3.679 -14.470 1.00 87.88 74 HIS A O 1
ATOM 585 N N . TYR A 1 75 ? 1.459 -3.557 -13.028 1.00 88.44 75 TYR A N 1
ATOM 586 C CA . TYR A 1 75 ? 2.130 -4.175 -11.894 1.00 88.44 75 TYR A CA 1
ATOM 587 C C . TYR A 1 75 ? 1.248 -5.303 -11.362 1.00 88.44 75 TYR A C 1
ATOM 589 O O . TYR A 1 75 ? 0.158 -5.055 -10.841 1.00 88.44 75 TYR A O 1
ATOM 597 N N . GLU A 1 76 ? 1.700 -6.539 -11.570 1.00 89.38 76 GLU A N 1
ATOM 598 C CA . GLU A 1 76 ? 0.917 -7.752 -11.316 1.00 89.38 76 GLU A CA 1
ATOM 599 C C . GLU A 1 76 ? 0.471 -7.874 -9.849 1.00 89.38 76 GLU A C 1
ATOM 601 O O . GLU A 1 76 ? -0.738 -7.996 -9.651 1.00 89.38 76 GLU A O 1
ATOM 606 N N . PRO A 1 77 ? 1.326 -7.664 -8.825 1.00 89.94 77 PRO A N 1
ATOM 607 C CA . PRO A 1 77 ? 0.904 -7.848 -7.434 1.00 89.94 77 PRO A CA 1
ATOM 608 C C . PRO A 1 77 ? -0.236 -6.912 -7.022 1.00 89.94 77 PRO A C 1
A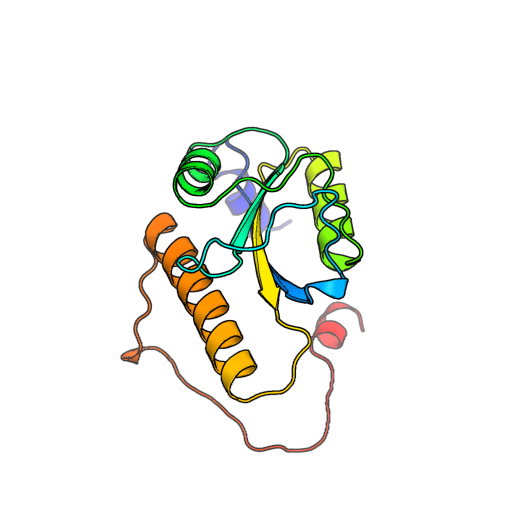TOM 610 O O . PRO A 1 77 ? -1.215 -7.323 -6.398 1.00 89.94 77 PRO A O 1
ATOM 613 N N . LEU A 1 78 ? -0.149 -5.644 -7.435 1.00 87.88 78 LEU A N 1
ATOM 614 C CA . LEU A 1 78 ? -1.198 -4.655 -7.192 1.00 87.88 78 LEU A CA 1
ATOM 615 C C . LEU A 1 78 ? -2.478 -4.989 -7.969 1.00 87.88 78 LEU A C 1
ATOM 617 O O . LEU A 1 78 ? -3.578 -4.858 -7.437 1.00 87.88 78 LEU A O 1
ATOM 621 N N . SER A 1 79 ? -2.344 -5.446 -9.213 1.00 87.56 79 SER A N 1
ATOM 622 C CA . SER A 1 79 ? -3.487 -5.844 -10.043 1.00 87.56 79 SER A CA 1
ATOM 623 C C . SER A 1 79 ? -4.222 -7.047 -9.448 1.00 87.56 79 SER A C 1
ATOM 625 O O . SER A 1 79 ? -5.452 -7.050 -9.391 1.00 87.56 79 SER A O 1
ATOM 627 N N . CYS A 1 80 ? -3.480 -8.031 -8.940 1.00 89.50 80 CYS A N 1
ATOM 628 C CA . CYS A 1 80 ? -4.017 -9.207 -8.267 1.00 89.50 80 CYS A CA 1
ATOM 629 C C . CYS A 1 80 ? -4.739 -8.836 -6.972 1.00 89.50 80 CYS A C 1
ATOM 631 O O . CYS A 1 80 ? -5.884 -9.250 -6.778 1.00 89.50 80 CYS A O 1
ATOM 633 N N . LEU A 1 81 ? -4.146 -7.985 -6.129 1.00 89.31 81 LEU A N 1
ATOM 634 C CA . LEU A 1 81 ? -4.819 -7.493 -4.924 1.00 89.31 81 LEU A CA 1
ATOM 635 C C . LEU A 1 81 ? -6.116 -6.750 -5.266 1.00 89.31 81 LEU A C 1
ATOM 637 O O . LEU A 1 81 ? -7.153 -7.016 -4.662 1.00 89.31 81 LEU A O 1
ATOM 641 N N . LEU A 1 82 ? -6.079 -5.846 -6.248 1.00 85.75 82 LEU A N 1
ATOM 642 C CA . LEU A 1 82 ? -7.255 -5.110 -6.716 1.00 85.75 82 LEU A CA 1
ATOM 643 C C . LEU A 1 82 ? -8.363 -6.053 -7.186 1.00 85.75 82 LEU A C 1
ATOM 645 O O . LEU A 1 82 ? -9.533 -5.846 -6.862 1.00 85.75 82 LEU A O 1
ATOM 649 N N . HIS A 1 83 ? -8.004 -7.083 -7.950 1.00 87.44 83 HIS A N 1
ATOM 650 C CA . HIS A 1 83 ? -8.952 -8.080 -8.427 1.00 87.44 83 HIS A CA 1
ATOM 651 C C . HIS A 1 83 ? -9.583 -8.850 -7.260 1.00 87.44 83 HIS A C 1
ATOM 653 O O . HIS A 1 83 ? -10.808 -8.933 -7.173 1.00 87.44 83 HIS A O 1
ATOM 659 N N . LEU A 1 84 ? -8.771 -9.331 -6.315 1.00 88.31 84 LEU A N 1
ATOM 660 C CA . LEU A 1 84 ? -9.243 -10.044 -5.126 1.00 88.31 84 LEU A CA 1
ATOM 661 C C . LEU A 1 84 ? -10.152 -9.174 -4.253 1.00 88.31 84 LEU A C 1
ATOM 663 O O . LEU A 1 84 ? -11.242 -9.612 -3.883 1.00 88.31 84 LEU A O 1
ATOM 667 N N . ALA A 1 85 ? -9.750 -7.932 -3.980 1.00 86.88 85 ALA A N 1
ATOM 668 C CA . ALA A 1 85 ? -10.535 -6.974 -3.207 1.00 86.88 85 ALA A CA 1
ATOM 669 C C . ALA A 1 85 ? -11.909 -6.719 -3.843 1.00 86.88 85 ALA A C 1
ATOM 671 O O . ALA A 1 85 ? -12.921 -6.699 -3.142 1.00 86.88 85 ALA A O 1
ATOM 672 N N . ARG A 1 86 ? -11.969 -6.598 -5.178 1.00 84.69 86 ARG A N 1
ATOM 673 C CA . ARG A 1 86 ? -13.228 -6.442 -5.926 1.00 84.69 86 ARG A CA 1
ATOM 674 C C . ARG A 1 86 ? -14.106 -7.685 -5.842 1.00 84.69 86 ARG A C 1
ATOM 676 O O . ARG A 1 86 ? -15.276 -7.571 -5.489 1.00 84.69 86 ARG A O 1
ATOM 683 N N . VAL A 1 87 ? -13.550 -8.863 -6.130 1.00 87.31 87 VAL A N 1
ATOM 684 C CA . VAL A 1 87 ? -14.289 -10.139 -6.119 1.00 87.31 87 VAL A CA 1
ATOM 685 C C . VAL A 1 87 ? -14.844 -10.443 -4.728 1.00 87.31 87 VAL A C 1
ATOM 687 O O . VAL A 1 87 ? -15.975 -10.905 -4.598 1.00 87.31 87 VAL A O 1
ATOM 690 N N . LYS A 1 88 ? -14.076 -10.144 -3.678 1.00 84.38 88 LYS A N 1
ATOM 691 C CA . LYS A 1 88 ? -14.467 -10.366 -2.282 1.00 84.38 88 LYS A CA 1
ATOM 692 C C . LYS A 1 88 ? -15.220 -9.190 -1.651 1.00 84.38 88 LYS A C 1
ATOM 694 O O . LYS A 1 88 ? -15.611 -9.298 -0.495 1.00 84.38 88 LYS A O 1
ATOM 699 N N . ARG A 1 89 ? -15.448 -8.097 -2.394 1.00 83.25 89 ARG A N 1
ATOM 700 C CA . ARG A 1 89 ? -16.096 -6.856 -1.920 1.00 83.25 89 ARG A CA 1
ATOM 701 C C . ARG A 1 89 ? -15.480 -6.315 -0.622 1.00 83.25 89 ARG A C 1
ATOM 703 O O . ARG A 1 89 ? -16.190 -5.829 0.255 1.00 83.25 89 ARG A O 1
ATOM 710 N N . LEU A 1 90 ? -14.160 -6.414 -0.500 1.00 83.94 90 LEU A N 1
ATOM 711 C CA . LEU A 1 90 ? -13.433 -5.972 0.686 1.00 83.94 90 LEU A CA 1
ATOM 712 C C . LEU A 1 90 ? -13.209 -4.458 0.608 1.00 83.94 90 LEU A C 1
ATOM 714 O O . LEU A 1 90 ? -12.633 -4.001 -0.387 1.00 83.94 90 LEU A O 1
ATOM 718 N N . PRO A 1 91 ? -13.608 -3.674 1.628 1.00 85.56 91 PRO A N 1
ATOM 719 C CA . PRO A 1 91 ? -13.257 -2.261 1.695 1.00 85.56 91 PRO A CA 1
ATOM 720 C C . PRO A 1 91 ? -11.735 -2.125 1.669 1.00 85.56 91 PRO A C 1
ATOM 722 O O . PRO A 1 91 ? -11.053 -2.627 2.561 1.00 85.56 91 PRO A O 1
ATOM 725 N N . THR A 1 92 ? -11.184 -1.516 0.619 1.00 87.12 92 THR A N 1
ATOM 726 C CA . THR A 1 92 ? -9.730 -1.476 0.413 1.00 87.12 92 THR A CA 1
ATOM 727 C C . THR A 1 92 ? -9.282 -0.078 0.006 1.00 87.12 92 THR A C 1
ATOM 729 O O . THR A 1 92 ? -9.786 0.504 -0.956 1.00 87.12 92 THR A O 1
ATOM 732 N N . ALA A 1 93 ? -8.311 0.445 0.744 1.00 86.25 93 ALA A N 1
ATOM 733 C CA . ALA A 1 93 ? -7.648 1.723 0.560 1.00 86.25 93 ALA A CA 1
ATOM 734 C C . ALA A 1 93 ? -6.193 1.461 0.146 1.00 86.25 93 ALA A C 1
ATOM 736 O O . ALA A 1 93 ? -5.399 0.927 0.919 1.00 86.25 93 ALA A O 1
ATOM 737 N N . ILE A 1 94 ? -5.839 1.822 -1.082 1.00 87.50 94 ILE A N 1
ATOM 738 C CA . ILE A 1 94 ? -4.515 1.576 -1.651 1.00 87.50 94 ILE A CA 1
ATOM 739 C C . ILE A 1 94 ? -3.781 2.901 -1.776 1.00 87.50 94 ILE A C 1
ATOM 741 O O . ILE A 1 94 ? -4.267 3.843 -2.405 1.00 87.50 94 ILE A O 1
ATOM 745 N N . LEU A 1 95 ? -2.587 2.941 -1.198 1.00 87.44 95 LEU A N 1
ATOM 746 C CA . LEU A 1 95 ? -1.648 4.047 -1.313 1.00 87.44 95 LEU A CA 1
ATOM 747 C C . LEU A 1 95 ? -0.576 3.655 -2.322 1.00 87.44 95 LEU A C 1
ATOM 749 O O . LEU A 1 95 ? 0.054 2.616 -2.162 1.00 87.44 95 LEU A O 1
ATOM 753 N N . ILE A 1 96 ? -0.372 4.451 -3.363 1.00 87.19 96 ILE A N 1
ATOM 754 C CA . ILE A 1 96 ? 0.589 4.151 -4.426 1.00 87.19 96 ILE A CA 1
ATOM 755 C C . ILE A 1 96 ? 1.641 5.250 -4.447 1.00 87.19 96 ILE A C 1
ATOM 757 O O . ILE A 1 96 ? 1.412 6.326 -5.000 1.00 87.19 96 ILE A O 1
ATOM 761 N N . GLY A 1 97 ? 2.791 4.969 -3.845 1.00 86.56 97 GLY A N 1
ATOM 762 C CA . GLY A 1 97 ? 3.986 5.788 -3.970 1.00 86.56 97 GLY A CA 1
ATOM 763 C C . GLY A 1 97 ? 4.713 5.450 -5.266 1.00 86.56 97 GLY A C 1
ATOM 764 O O . GLY A 1 97 ? 4.959 4.275 -5.558 1.00 86.56 97 GLY A O 1
ATOM 765 N N . GLN A 1 98 ? 5.044 6.462 -6.061 1.00 82.44 98 GLN A N 1
ATOM 766 C CA . GLN A 1 98 ? 5.794 6.261 -7.291 1.00 82.44 98 GLN A CA 1
ATOM 767 C C . GLN A 1 98 ? 7.289 6.393 -7.057 1.00 82.44 98 GLN A C 1
ATOM 769 O O . GLN A 1 98 ? 7.776 7.356 -6.470 1.00 82.44 98 GLN A O 1
ATOM 774 N N . ARG A 1 99 ? 8.007 5.420 -7.601 1.00 79.56 99 ARG A N 1
ATOM 775 C CA . ARG A 1 99 ? 9.455 5.368 -7.627 1.00 79.56 99 ARG A CA 1
ATOM 776 C C . ARG A 1 99 ? 9.965 5.918 -8.954 1.00 79.56 99 ARG A C 1
ATOM 778 O O . ARG A 1 99 ? 9.471 5.515 -10.017 1.00 79.56 99 ARG A O 1
ATOM 785 N N . SER A 1 100 ? 10.955 6.807 -8.906 1.00 72.81 100 SER A N 1
ATOM 786 C CA . SER A 1 100 ? 11.636 7.261 -10.118 1.00 72.81 100 SER A CA 1
ATOM 787 C C . SER A 1 100 ? 12.369 6.079 -10.779 1.00 72.81 100 SER A C 1
ATOM 789 O O . SER A 1 100 ? 12.808 5.143 -10.113 1.00 72.81 100 SER A O 1
ATOM 791 N N . ASN A 1 101 ? 12.518 6.097 -12.104 1.00 69.00 101 ASN A N 1
ATOM 792 C CA . ASN A 1 101 ? 13.338 5.092 -12.793 1.00 69.00 101 ASN A CA 1
ATOM 793 C C . ASN A 1 101 ? 14.838 5.459 -12.802 1.00 69.00 101 ASN A C 1
ATOM 795 O O . ASN A 1 101 ? 15.641 4.692 -13.328 1.00 69.00 101 ASN A O 1
ATOM 799 N N . SER A 1 102 ? 15.213 6.628 -12.272 1.00 70.44 102 SER A N 1
ATOM 800 C CA . SER A 1 102 ? 16.591 7.123 -12.240 1.00 70.44 102 SER A CA 1
ATOM 801 C C . SER A 1 102 ? 17.348 6.556 -11.036 1.00 70.44 102 SER A C 1
ATOM 803 O O . SER A 1 102 ? 16.788 6.446 -9.952 1.00 70.44 102 SER A O 1
ATOM 805 N N . LEU A 1 103 ? 18.633 6.237 -11.214 1.00 72.06 103 LEU A N 1
ATOM 806 C CA . LEU A 1 103 ? 19.538 5.767 -10.149 1.00 72.06 103 LEU A CA 1
ATOM 807 C C . LEU A 1 103 ? 20.410 6.899 -9.576 1.00 72.06 103 LEU A C 1
ATOM 809 O O . LEU A 1 103 ? 21.487 6.663 -9.032 1.00 72.06 103 LEU A O 1
ATOM 813 N N . THR A 1 104 ? 19.988 8.150 -9.745 1.00 75.06 104 THR A N 1
ATOM 814 C CA . THR A 1 104 ? 20.704 9.310 -9.207 1.00 75.06 104 THR A CA 1
ATOM 815 C C . THR A 1 104 ? 20.506 9.421 -7.694 1.00 75.06 104 THR A C 1
ATOM 817 O O . THR A 1 104 ? 19.470 9.029 -7.168 1.00 75.06 104 THR A O 1
ATOM 820 N N . HIS A 1 105 ? 21.463 10.019 -6.977 1.00 73.25 105 HIS A N 1
ATOM 821 C CA . HIS A 1 105 ? 21.317 10.259 -5.530 1.00 73.25 105 HIS A CA 1
ATOM 822 C C . HIS A 1 105 ? 20.038 11.045 -5.205 1.00 73.25 105 HIS A C 1
ATOM 824 O O . HIS A 1 105 ? 19.298 10.697 -4.296 1.00 73.25 105 HIS A O 1
ATOM 830 N N . LYS A 1 106 ? 19.721 12.039 -6.043 1.00 76.75 106 LYS A N 1
ATOM 831 C CA . LYS A 1 106 ? 18.476 12.806 -5.955 1.00 76.75 106 LYS A CA 1
ATOM 832 C C . LYS A 1 106 ? 17.226 11.922 -6.060 1.00 76.75 106 LYS A C 1
ATOM 834 O O . LYS A 1 106 ? 16.261 12.154 -5.347 1.00 76.75 106 LYS A O 1
ATOM 839 N N . ALA A 1 107 ? 17.252 10.904 -6.922 1.00 74.00 107 ALA A N 1
ATOM 840 C CA . ALA A 1 107 ? 16.149 9.960 -7.025 1.00 74.00 107 ALA A CA 1
ATOM 841 C C . ALA A 1 107 ? 15.991 9.140 -5.741 1.00 74.00 107 ALA A C 1
ATOM 843 O O . ALA A 1 107 ? 14.871 8.974 -5.286 1.00 74.00 107 ALA A O 1
ATOM 844 N N . LEU A 1 108 ? 17.084 8.681 -5.123 1.00 78.50 108 LEU A N 1
ATOM 845 C CA . LEU A 1 108 ? 17.017 7.959 -3.846 1.00 78.50 108 LEU A CA 1
ATOM 846 C C . LEU A 1 108 ? 16.424 8.819 -2.721 1.00 78.50 108 LEU A C 1
ATOM 848 O O . LEU A 1 108 ? 15.606 8.326 -1.947 1.00 78.50 108 LEU A O 1
ATOM 852 N N . ASP A 1 109 ? 16.786 10.101 -2.657 1.00 81.38 109 ASP A N 1
ATOM 853 C CA . ASP A 1 109 ? 16.220 11.036 -1.678 1.00 81.38 109 ASP A CA 1
ATOM 854 C C . ASP A 1 109 ? 14.705 11.230 -1.895 1.00 81.38 109 ASP A C 1
ATOM 856 O O . ASP A 1 109 ? 13.927 11.204 -0.940 1.00 81.38 109 ASP A O 1
ATOM 860 N N . GLU A 1 110 ? 14.267 11.338 -3.155 1.00 80.62 110 GLU A N 1
ATOM 861 C CA . GLU A 1 110 ? 12.845 11.388 -3.525 1.00 80.62 110 GLU A CA 1
ATOM 862 C C . GLU A 1 110 ? 12.109 10.087 -3.148 1.00 80.62 110 GLU A C 1
ATOM 864 O O . GLU A 1 110 ? 10.995 10.130 -2.624 1.00 80.62 110 GLU A O 1
ATOM 869 N N . GLU A 1 111 ? 12.727 8.921 -3.363 1.00 83.62 111 GLU A N 1
ATOM 870 C CA . GLU A 1 111 ? 12.165 7.621 -2.978 1.00 83.62 111 GLU A CA 1
ATOM 871 C C . GLU A 1 111 ? 11.969 7.512 -1.459 1.00 83.62 111 GLU A C 1
ATOM 873 O O . GLU A 1 111 ? 10.895 7.115 -0.994 1.00 83.62 111 GLU A O 1
ATOM 878 N N . LEU A 1 112 ? 12.981 7.903 -0.680 1.00 85.50 112 LEU A N 1
ATOM 879 C CA . LEU A 1 112 ? 12.909 7.926 0.781 1.00 85.50 112 LEU A CA 1
ATOM 880 C C . LEU A 1 112 ? 11.835 8.895 1.276 1.00 85.50 112 LEU A C 1
ATOM 882 O O . LEU A 1 112 ? 11.107 8.565 2.214 1.00 85.50 112 LEU A O 1
ATOM 886 N N . GLN A 1 113 ? 11.687 10.051 0.628 1.00 85.06 113 GLN A N 1
ATOM 887 C CA . GLN A 1 113 ? 10.633 11.005 0.953 1.00 85.06 113 GLN A CA 1
ATOM 888 C C . GLN A 1 113 ? 9.237 10.410 0.718 1.00 85.06 113 GLN A C 1
ATOM 890 O O . GLN A 1 113 ? 8.376 10.528 1.590 1.00 85.06 113 GLN A O 1
ATOM 895 N N . VAL A 1 114 ? 9.009 9.717 -0.404 1.00 84.38 114 VAL A N 1
ATOM 896 C CA . VAL A 1 114 ? 7.724 9.043 -0.678 1.00 84.38 114 VAL A CA 1
ATOM 897 C C . VAL A 1 114 ? 7.418 7.988 0.389 1.00 84.38 114 VAL A C 1
ATOM 899 O O . VAL A 1 114 ? 6.283 7.900 0.864 1.00 84.38 114 VAL A O 1
ATOM 902 N N . ILE A 1 115 ? 8.414 7.192 0.789 1.00 87.12 115 ILE A N 1
ATOM 903 C CA . ILE A 1 115 ? 8.257 6.172 1.837 1.00 87.12 115 ILE A CA 1
ATOM 904 C C . ILE A 1 115 ? 7.922 6.829 3.178 1.00 87.12 115 ILE A C 1
ATOM 906 O O . ILE A 1 115 ? 6.991 6.390 3.854 1.00 87.12 115 ILE A O 1
ATOM 910 N N . HIS A 1 116 ? 8.641 7.892 3.542 1.00 85.88 116 HIS A N 1
ATOM 911 C CA . HIS A 1 116 ? 8.406 8.644 4.770 1.00 85.88 116 HIS A CA 1
ATOM 912 C C . HIS A 1 116 ? 6.990 9.231 4.810 1.00 85.88 116 HIS A C 1
ATOM 914 O O . HIS A 1 116 ? 6.256 8.991 5.765 1.00 85.88 116 HIS A O 1
ATOM 920 N N . GLU A 1 117 ? 6.563 9.930 3.756 1.00 84.69 117 GLU A N 1
ATOM 921 C CA . GLU A 1 117 ? 5.213 10.501 3.671 1.00 84.69 117 GLU A CA 1
ATOM 922 C C . GLU A 1 117 ? 4.129 9.415 3.723 1.00 84.69 117 GLU A C 1
ATOM 924 O O . GLU A 1 117 ? 3.121 9.576 4.411 1.00 84.69 117 GLU A O 1
ATOM 929 N N . THR A 1 118 ? 4.348 8.275 3.060 1.00 85.75 118 THR A N 1
ATOM 930 C CA . THR A 1 118 ? 3.433 7.124 3.121 1.00 85.75 118 THR A CA 1
ATOM 931 C C . THR A 1 118 ? 3.320 6.581 4.546 1.00 85.75 118 THR A C 1
ATOM 933 O O . THR A 1 118 ? 2.211 6.331 5.023 1.00 85.75 118 THR A O 1
ATOM 936 N N . GLY A 1 119 ? 4.454 6.411 5.230 1.00 85.38 119 GLY A N 1
ATOM 937 C CA . GLY A 1 119 ? 4.513 5.936 6.611 1.00 85.38 119 GLY A CA 1
ATOM 938 C C . GLY A 1 119 ? 3.793 6.876 7.572 1.00 85.38 119 GLY A C 1
ATOM 939 O O . GLY A 1 119 ? 2.927 6.425 8.318 1.00 85.38 119 GLY A O 1
ATOM 940 N N . GLU A 1 120 ? 4.076 8.176 7.492 1.00 84.25 120 GLU A N 1
ATOM 941 C CA . GLU A 1 120 ? 3.424 9.209 8.305 1.00 84.25 120 GLU A CA 1
ATOM 942 C C . GLU A 1 120 ? 1.907 9.244 8.087 1.00 84.25 120 GLU A C 1
ATOM 944 O O . GLU A 1 120 ? 1.133 9.332 9.042 1.00 84.25 120 GLU A O 1
ATOM 949 N N . LEU A 1 121 ? 1.447 9.115 6.840 1.00 82.31 121 LEU A N 1
ATOM 950 C CA . LEU A 1 121 ? 0.019 9.071 6.532 1.00 82.31 121 LEU A CA 1
ATOM 951 C C . LEU A 1 121 ? -0.653 7.855 7.172 1.00 82.31 121 LEU A C 1
ATOM 953 O O . LEU A 1 121 ? -1.635 8.018 7.899 1.00 82.31 121 LEU A O 1
ATOM 957 N N . VAL A 1 122 ? -0.097 6.657 6.977 1.00 83.12 122 VAL A N 1
ATOM 958 C CA . VAL A 1 122 ? -0.627 5.426 7.582 1.00 83.12 122 VAL A CA 1
ATOM 959 C C . VAL A 1 122 ? -0.611 5.519 9.108 1.00 83.12 122 VAL A C 1
ATOM 961 O O . VAL A 1 122 ? -1.622 5.211 9.740 1.00 83.12 122 VAL A O 1
ATOM 964 N N . ALA A 1 123 ? 0.491 5.980 9.699 1.00 83.31 123 ALA A N 1
ATOM 965 C CA . ALA A 1 123 ? 0.653 6.122 11.142 1.00 83.31 123 ALA A CA 1
ATOM 966 C C . ALA A 1 123 ? -0.378 7.097 11.732 1.00 83.31 123 ALA A C 1
ATOM 968 O O . ALA A 1 123 ? -1.144 6.731 12.626 1.00 83.31 123 ALA A O 1
ATOM 969 N N . SER A 1 124 ? -0.490 8.295 11.150 1.00 79.88 124 SER A N 1
ATOM 970 C CA . SER A 1 124 ? -1.415 9.334 11.614 1.00 79.88 124 SER A CA 1
ATOM 971 C C . SER A 1 124 ? -2.882 8.895 11.597 1.00 79.88 124 SER A C 1
ATOM 973 O O . SER A 1 124 ? -3.653 9.298 12.465 1.0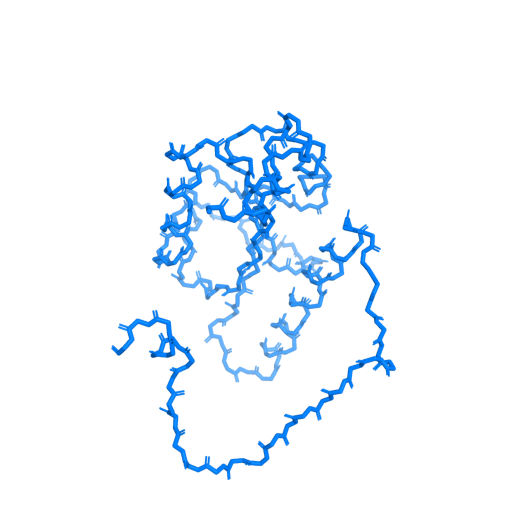0 79.88 124 SER A O 1
ATOM 975 N N . TRP A 1 125 ? -3.279 8.053 10.640 1.00 73.81 125 TRP A N 1
ATOM 976 C CA . TRP A 1 125 ? -4.660 7.580 10.515 1.00 73.81 125 TRP A CA 1
ATOM 977 C C . TRP A 1 125 ? -4.978 6.345 11.343 1.00 73.81 125 TRP A C 1
ATOM 979 O O . TRP A 1 125 ? -6.125 6.150 11.734 1.00 73.81 125 TRP A O 1
ATOM 989 N N . THR A 1 126 ? -3.980 5.509 11.605 1.00 72.62 126 THR A N 1
ATOM 990 C CA . THR A 1 126 ? -4.137 4.311 12.439 1.00 72.62 126 THR A CA 1
ATOM 991 C C . THR A 1 126 ? -3.915 4.603 13.923 1.00 72.62 126 THR A C 1
ATOM 993 O O . THR A 1 126 ? -4.086 3.711 14.751 1.00 72.62 126 THR A O 1
ATOM 996 N N . GLY A 1 127 ? -3.535 5.839 14.272 1.00 72.00 127 GLY A N 1
ATOM 997 C CA . GLY A 1 127 ? -3.114 6.198 15.626 1.00 72.00 127 GLY A CA 1
ATOM 998 C C . GLY A 1 127 ? -1.815 5.501 16.040 1.00 72.00 127 GLY A C 1
ATOM 999 O O . GLY A 1 127 ? -1.496 5.449 17.227 1.00 72.00 127 GLY A O 1
ATOM 1000 N N . LEU A 1 128 ? -1.078 4.941 15.077 1.00 72.62 128 LEU A N 1
ATOM 1001 C CA . LEU A 1 128 ? 0.224 4.345 15.317 1.00 72.62 128 LEU A CA 1
ATOM 1002 C C . LEU A 1 128 ? 1.259 5.461 15.426 1.00 72.62 128 LEU A C 1
ATOM 1004 O O . LEU A 1 128 ? 1.233 6.437 14.682 1.00 72.62 128 LEU A O 1
ATOM 1008 N N . SER A 1 129 ? 2.197 5.3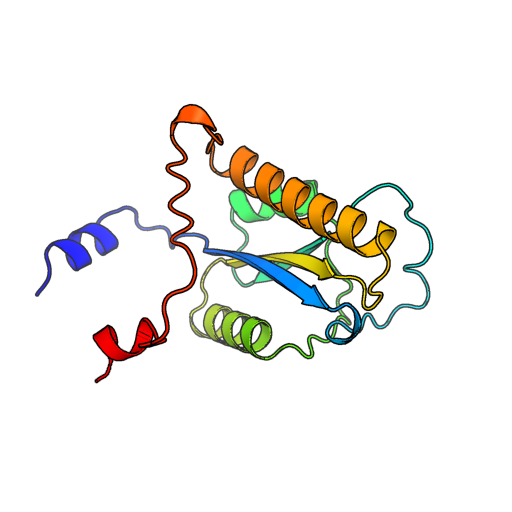02 16.350 1.00 67.81 129 SER A N 1
ATOM 1009 C CA . SER A 1 129 ? 3.364 6.166 16.465 1.00 67.81 129 SER A CA 1
ATOM 1010 C C . SER A 1 129 ? 4.624 5.329 16.325 1.00 67.81 129 SER A C 1
ATOM 1012 O O . SER A 1 129 ? 4.725 4.206 16.828 1.00 67.81 129 SER A O 1
ATOM 1014 N N . PHE A 1 130 ? 5.596 5.868 15.601 1.00 61.72 130 PHE A N 1
ATOM 1015 C CA . PHE A 1 130 ? 6.883 5.218 15.447 1.00 61.72 130 PHE A CA 1
ATOM 1016 C C . PHE A 1 130 ? 7.756 5.533 16.665 1.00 61.72 130 PHE A C 1
ATOM 1018 O O . PHE A 1 130 ? 8.140 6.679 16.889 1.00 61.72 130 PHE A O 1
ATOM 1025 N N . SER A 1 131 ? 8.070 4.519 17.473 1.00 64.81 131 SER A N 1
ATOM 1026 C CA . SER A 1 131 ? 8.998 4.656 18.601 1.00 64.81 131 SER A CA 1
ATOM 1027 C C . SER A 1 131 ? 10.360 4.104 18.207 1.00 64.81 131 SER A C 1
ATOM 1029 O O . SER A 1 131 ? 10.547 2.889 18.125 1.00 64.81 131 SER A O 1
ATOM 1031 N N . ARG A 1 132 ? 11.321 5.007 17.984 1.00 64.06 132 ARG A N 1
ATOM 1032 C CA . ARG A 1 132 ? 12.700 4.648 17.623 1.00 64.06 132 ARG A CA 1
ATOM 1033 C C . ARG A 1 132 ? 13.358 3.749 18.674 1.00 64.06 132 ARG A C 1
ATOM 1035 O O . ARG A 1 132 ? 14.075 2.821 18.315 1.00 64.06 132 ARG A O 1
ATOM 1042 N N . ASP A 1 133 ? 13.040 3.969 19.946 1.00 72.81 133 ASP A N 1
ATOM 1043 C CA . ASP A 1 133 ? 13.612 3.239 21.086 1.00 72.81 133 ASP A CA 1
ATOM 1044 C C . ASP A 1 133 ? 13.202 1.760 21.131 1.00 72.81 133 ASP A C 1
ATOM 1046 O O . ASP A 1 133 ? 13.846 0.946 21.792 1.00 72.81 133 ASP A O 1
ATOM 1050 N N . ARG A 1 134 ? 12.131 1.386 20.419 1.00 64.75 134 ARG A N 1
ATOM 1051 C CA . ARG A 1 134 ? 11.617 0.009 20.366 1.00 64.75 134 ARG A CA 1
ATOM 1052 C C . ARG A 1 134 ? 12.093 -0.772 19.141 1.00 64.75 134 ARG A C 1
ATOM 1054 O O . ARG A 1 134 ? 11.776 -1.955 19.019 1.00 64.75 134 ARG A O 1
ATOM 1061 N N . ILE A 1 135 ? 12.864 -0.151 18.249 1.00 65.94 135 ILE A N 1
ATOM 1062 C CA . ILE A 1 135 ? 13.368 -0.800 17.036 1.00 65.94 135 ILE A CA 1
ATOM 1063 C C . ILE A 1 135 ? 14.635 -1.570 17.384 1.00 65.94 135 ILE A C 1
ATOM 1065 O O . ILE A 1 135 ? 15.734 -1.019 17.442 1.00 65.94 135 ILE A O 1
ATOM 1069 N N . LYS A 1 136 ? 14.498 -2.881 17.579 1.00 65.75 136 LYS A N 1
ATOM 1070 C CA . LYS A 1 136 ? 15.654 -3.779 17.589 1.00 65.75 136 LYS A CA 1
ATOM 1071 C C . LYS A 1 136 ? 16.094 -4.020 16.148 1.00 65.75 136 LYS A C 1
ATOM 1073 O O . LYS A 1 136 ? 15.570 -4.898 15.472 1.00 65.75 136 LYS A O 1
ATOM 1078 N N . TRP A 1 137 ? 17.046 -3.221 15.674 1.00 55.06 137 TRP A N 1
ATOM 1079 C CA . TRP A 1 137 ? 17.667 -3.421 14.366 1.00 55.06 137 TRP A CA 1
ATOM 1080 C C . TRP A 1 137 ? 18.609 -4.631 14.415 1.00 55.06 137 TRP A C 1
ATOM 1082 O O . TRP A 1 137 ? 19.796 -4.506 14.714 1.00 55.06 137 TRP A O 1
ATOM 1092 N N . SER A 1 138 ? 18.086 -5.828 14.150 1.00 58.31 138 SER A N 1
ATOM 1093 C CA . SER A 1 138 ? 18.894 -7.036 13.972 1.00 58.31 138 SER A CA 1
ATOM 1094 C C . SER A 1 138 ? 19.358 -7.140 12.519 1.00 58.31 138 SER A C 1
ATOM 1096 O O . SER A 1 138 ? 18.918 -8.017 11.780 1.00 58.31 138 SER A O 1
ATOM 1098 N N . ALA A 1 139 ? 20.228 -6.232 12.074 1.00 51.28 139 ALA A N 1
ATOM 1099 C CA . ALA A 1 139 ? 20.966 -6.470 10.837 1.00 51.28 139 ALA A CA 1
ATOM 1100 C C . ALA A 1 139 ? 22.024 -7.543 11.112 1.00 51.28 139 ALA A C 1
ATOM 1102 O O . ALA A 1 139 ? 23.170 -7.243 11.452 1.00 51.28 139 ALA A O 1
ATOM 1103 N N . SER A 1 140 ? 21.626 -8.811 11.022 1.00 52.84 140 SER A N 1
ATOM 1104 C CA . SER A 1 140 ? 22.568 -9.920 10.960 1.00 52.84 140 SER A CA 1
ATOM 1105 C C . SER A 1 140 ? 23.412 -9.741 9.705 1.00 52.84 140 SER A C 1
ATOM 1107 O O . SER A 1 140 ? 22.903 -9.664 8.587 1.00 52.84 140 SER A O 1
ATOM 1109 N N . LYS A 1 141 ? 24.726 -9.644 9.909 1.00 51.56 141 LYS A N 1
ATOM 1110 C CA . LYS A 1 141 ? 25.718 -9.688 8.839 1.00 51.56 141 LYS A CA 1
ATOM 1111 C C . LYS A 1 141 ? 25.445 -10.916 7.967 1.00 51.56 141 LYS A C 1
ATOM 1113 O O . LYS A 1 141 ? 25.257 -12.005 8.498 1.00 51.56 141 LYS A O 1
ATOM 1118 N N . THR A 1 142 ? 25.447 -10.707 6.654 1.00 56.41 142 THR A N 1
ATOM 1119 C CA . THR A 1 142 ? 25.515 -11.723 5.595 1.00 56.41 142 THR A CA 1
ATOM 1120 C C . THR A 1 142 ? 26.160 -13.032 6.055 1.00 56.41 142 THR A C 1
ATOM 1122 O O . THR A 1 142 ? 27.378 -13.096 6.220 1.00 56.41 142 THR A O 1
ATOM 1125 N N . SER A 1 143 ? 25.361 -14.087 6.185 1.00 46.62 143 SER A N 1
ATOM 1126 C CA . SER A 1 143 ? 25.840 -15.465 6.129 1.00 46.62 143 SER A CA 1
ATOM 1127 C C . SER A 1 143 ? 24.922 -16.249 5.201 1.00 46.62 143 SER A C 1
ATOM 1129 O O . SER A 1 143 ? 23.706 -16.240 5.359 1.00 46.62 143 SER A O 1
ATOM 1131 N N . LYS A 1 144 ? 25.547 -16.842 4.188 1.00 53.66 144 LYS A N 1
ATOM 1132 C CA . LYS A 1 144 ? 24.969 -17.640 3.110 1.00 53.66 144 LYS A CA 1
ATOM 1133 C C . LYS A 1 144 ? 23.970 -18.681 3.631 1.00 53.66 144 LYS A C 1
ATOM 1135 O O . LYS A 1 144 ? 24.374 -19.529 4.410 1.00 53.66 144 LYS A O 1
ATOM 1140 N N . GLU A 1 145 ? 22.729 -18.575 3.163 1.00 50.12 145 GLU A N 1
ATOM 1141 C CA . GLU A 1 145 ? 21.771 -19.624 2.759 1.00 50.12 145 GLU A CA 1
ATOM 1142 C C . GLU A 1 145 ? 20.354 -19.068 2.935 1.00 50.12 145 GLU A C 1
ATOM 1144 O O . GLU A 1 145 ? 19.750 -19.094 4.003 1.00 50.12 145 GLU A O 1
ATOM 1149 N N . GLU A 1 146 ? 19.863 -18.473 1.848 1.00 55.25 146 GLU A N 1
ATOM 1150 C CA . GLU A 1 146 ? 18.473 -18.073 1.652 1.00 55.25 146 GLU A CA 1
ATOM 1151 C C . GLU A 1 146 ? 17.578 -19.322 1.605 1.00 55.25 146 GLU A C 1
ATOM 1153 O O . GLU A 1 146 ? 17.159 -19.770 0.538 1.00 55.25 146 GLU A O 1
ATOM 1158 N N . GLU A 1 147 ? 17.225 -19.882 2.760 1.00 54.06 147 GLU A N 1
ATOM 1159 C CA . GLU A 1 147 ? 15.958 -20.603 2.847 1.00 54.06 147 GLU A CA 1
ATOM 1160 C C . GLU A 1 147 ? 14.843 -19.567 2.907 1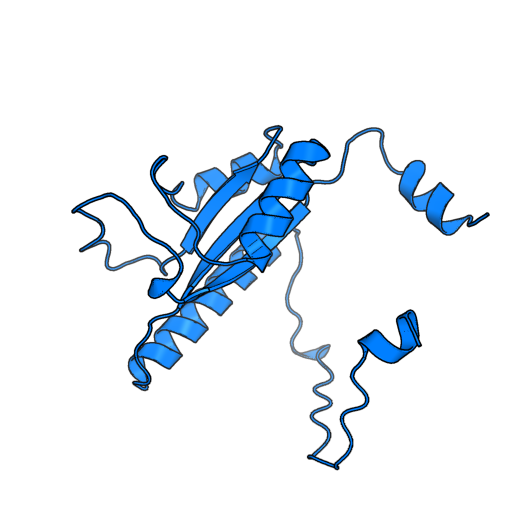.00 54.06 147 GLU A C 1
ATOM 1162 O O . GLU A 1 147 ? 14.607 -18.888 3.907 1.00 54.06 147 GLU A O 1
ATOM 1167 N N . SER A 1 148 ? 14.207 -19.372 1.757 1.00 61.97 148 SER A N 1
ATOM 1168 C CA . SER A 1 148 ? 13.177 -18.363 1.592 1.00 61.97 148 SER A CA 1
ATOM 1169 C C . SER A 1 148 ? 12.033 -18.593 2.602 1.00 61.97 148 SER A C 1
ATOM 1171 O O . SER A 1 148 ? 11.512 -19.710 2.667 1.00 61.97 148 SER A O 1
ATOM 1173 N N . PRO A 1 149 ? 11.570 -17.559 3.337 1.00 58.38 149 PRO A N 1
ATOM 1174 C CA . PRO A 1 149 ? 10.620 -17.704 4.451 1.00 58.38 149 PRO A CA 1
ATOM 1175 C C . PRO A 1 149 ? 9.305 -18.426 4.117 1.00 58.38 149 PRO A C 1
ATOM 1177 O O . PRO A 1 149 ? 8.642 -18.962 4.999 1.00 58.38 149 PRO A O 1
ATOM 1180 N N . TRP A 1 150 ? 8.908 -18.447 2.843 1.00 64.94 150 TRP A N 1
ATOM 1181 C CA . TRP A 1 150 ? 7.680 -19.091 2.381 1.00 64.94 150 TRP A CA 1
ATOM 1182 C C . TRP A 1 150 ? 7.762 -20.627 2.331 1.00 64.94 150 TRP A C 1
ATOM 1184 O O . TRP A 1 150 ? 6.715 -21.272 2.378 1.00 64.94 150 TRP A O 1
ATOM 1194 N N . ARG A 1 151 ? 8.960 -21.234 2.306 1.00 62.69 151 ARG A N 1
ATOM 1195 C CA . ARG A 1 151 ? 9.118 -22.702 2.358 1.00 62.69 151 ARG A CA 1
ATOM 1196 C C . ARG A 1 151 ? 8.629 -23.306 3.673 1.00 62.69 151 ARG A C 1
ATOM 1198 O O . ARG A 1 151 ? 8.042 -24.378 3.670 1.00 62.69 151 ARG A O 1
ATOM 1205 N N . ALA A 1 152 ? 8.739 -22.568 4.777 1.00 66.38 152 ALA A N 1
ATOM 1206 C CA . ALA A 1 152 ? 8.205 -22.994 6.071 1.00 66.38 152 ALA A CA 1
ATOM 1207 C C . ALA A 1 152 ? 6.671 -23.158 6.083 1.00 66.38 152 ALA A C 1
ATOM 1209 O O . ALA A 1 152 ? 6.132 -23.840 6.951 1.00 66.38 152 ALA A O 1
ATOM 1210 N N . LEU A 1 153 ? 5.964 -22.525 5.141 1.00 52.66 153 LEU A N 1
ATOM 1211 C CA . LEU A 1 153 ? 4.504 -22.571 5.064 1.00 52.66 153 LEU A CA 1
ATOM 1212 C C . LEU A 1 153 ? 3.987 -23.629 4.086 1.00 52.66 153 LEU A C 1
ATOM 1214 O O . LEU A 1 153 ? 2.861 -24.091 4.256 1.00 52.66 153 LEU A O 1
ATOM 1218 N N . TYR A 1 154 ? 4.778 -23.997 3.074 1.00 63.19 154 TYR A N 1
ATOM 1219 C CA . TYR A 1 154 ? 4.297 -24.817 1.956 1.00 63.19 154 TYR A CA 1
ATOM 1220 C C . TYR A 1 154 ? 5.146 -26.055 1.633 1.00 63.19 154 TYR A C 1
ATOM 1222 O O . TYR A 1 154 ? 4.677 -26.869 0.840 1.00 63.19 154 TYR A O 1
ATOM 1230 N N . GLY A 1 155 ? 6.307 -26.241 2.279 1.00 53.88 155 GLY A N 1
ATOM 1231 C CA . GLY A 1 155 ? 7.224 -27.361 2.019 1.00 53.88 155 GLY A CA 1
ATOM 1232 C C . GLY A 1 155 ? 8.100 -27.131 0.795 1.00 53.88 155 GLY A C 1
ATOM 1233 O O . GLY A 1 155 ? 7.554 -27.081 -0.326 1.00 53.88 155 GLY A O 1
#

Secondary structure (DSSP, 8-state):
--HHHHHHHHS-SSPPPEEEEEEEEGGGEE---TT-S--TTS-SEEEEEESS--HHHHHHHHHSPPPPTT-EE--HHHHHHHHHHHHTT--EEEEEEEEPS--SHHHHHHHHHHHHHHHHHHHHHHT----GGG---------S----TTHHHH-

Organism: Arabidopsis thaliana (NCBI:txid3702)

Foldseek 3Di:
DDPPVVVVVVPDPDFDEAEAEDEEAPVQKDAPDPPPPDPPPDAQKEKDWDADDDPLQVLVCVPHPHGDPRIDGNDVVVVVVRVVCNVVRHGYMYMYGYQYPDPDPVSVVSSVRSVVVSVCSVCVSVVHDDDPVPDPPPPDPDDDDPPDPCVVVPD

pLDDT: mean 71.4, std 13.9, range [36.81, 89.94]

Radius of gyration: 18.55 Å; chains: 1; bounding box: 46×48×42 Å